Protein AF-A0A517P618-F1 (afdb_monomer)

Secondary structure (DSSP, 8-state):
-EE-TTT-PEEPTTPPPEEEEEEEEEEEEPPEEEEEE-TTS-EEEEEEE--EEEEEEEEEEEE-HHHHHHHTTS----PPP----------------------

Solvent-accessible surface area (backbone atoms only — not comparable to full-atom values): 6947 Å² total; per-residue (Å²): 92,52,62,18,67,80,83,63,50,76,41,62,67,95,61,71,78,44,78,46,80,78,39,70,41,82,42,77,44,70,64,40,69,42,83,41,82,38,102,78,80,48,80,38,80,43,77,76,41,78,47,47,82,48,74,45,80,76,38,71,39,52,27,43,61,77,60,42,70,64,55,76,72,56,82,75,85,78,76,80,74,78,78,78,78,81,84,80,80,80,78,80,72,83,78,80,77,81,84,76,87,79,134

Sequence (103 aa):
MFRCQNCGTVVPPRTKTRSATVQRRPVEYAERTAEVQGRRGRARTRTIDRGGFGHEIIRELKICPACADILEEAPIPEKPVREVFDDEDYDMGDDERDDDDKD

Foldseek 3Di:
DDQFPPPRDDDDPPFDKDKDQDDKDKDWFAWDWDWDQDPPRDIDIDTPGHTGIDIDRPDMTTHGPVVCVVRVPDDDDDDDDPPDDPPPPPPPPDPPDDPDDDD

Organism: NCBI:txid2527989

Radius of gyration: 28.04 Å; Cα contacts (8 Å, |Δi|>4): 129; chains: 1; bounding box: 58×49×80 Å

Nearest PDB structures (foldseek):
  3gw6-assembly1_B  TM=3.593E-01  e=4.361E-01  Escherichia phage K1F
  3gw6-assembly2_C  TM=2.620E-01  e=7.049E-01  Escherichia phage K1F
  3gw6-assembly1_A  TM=3.607E-01  e=1.842E+00  Escherichia phage K1F
  3gw6-assembly1_F  TM=3.469E-01  e=1.842E+00  Escherichia phage K1F
  3gw6-assembly2_D  TM=2.799E-01  e=1.210E+00  Escherichia phage K1F

pLDDT: mean 77.75, std 16.33, range [46.66, 95.5]

Mean predicted aligned error: 14.36 Å

Structure (mmCIF, N/CA/C/O backbone):
data_AF-A0A517P618-F1
#
_entry.id   AF-A0A517P618-F1
#
loop_
_atom_site.group_PDB
_atom_site.id
_atom_site.type_symbol
_atom_site.label_atom_id
_atom_site.label_alt_id
_atom_site.label_comp_id
_atom_site.label_asym_id
_atom_site.label_entity_id
_atom_site.label_seq_id
_atom_site.pdbx_PDB_ins_code
_atom_site.Cartn_x
_atom_site.Cartn_y
_atom_site.Cartn_z
_atom_site.occupancy
_atom_site.B_iso_or_equiv
_atom_site.auth_seq_id
_atom_site.auth_comp_id
_atom_site.auth_asym_id
_atom_site.auth_atom_id
_atom_site.pdbx_PDB_model_num
ATOM 1 N N . MET A 1 1 ? -10.669 12.170 14.523 1.00 89.12 1 MET A N 1
ATOM 2 C CA . MET A 1 1 ? -11.881 11.379 14.247 1.00 89.12 1 MET A CA 1
ATOM 3 C C . MET A 1 1 ? -11.883 11.088 12.760 1.00 89.12 1 MET A C 1
ATOM 5 O O . MET A 1 1 ? -11.576 11.997 11.998 1.00 89.12 1 MET A O 1
ATOM 9 N N . PHE A 1 2 ? -12.121 9.847 12.348 1.00 93.44 2 PHE A N 1
ATOM 10 C CA . PHE A 1 2 ? -12.153 9.454 10.932 1.00 93.44 2 PHE A CA 1
ATOM 11 C C . PHE A 1 2 ? -13.150 8.315 10.734 1.00 93.44 2 PHE A C 1
ATOM 13 O O . PHE A 1 2 ? -13.462 7.603 11.684 1.00 93.44 2 PHE A O 1
ATOM 20 N N . ARG A 1 3 ? -13.654 8.128 9.514 1.00 94.94 3 ARG A N 1
ATOM 21 C CA . ARG A 1 3 ? -14.516 6.988 9.187 1.00 94.94 3 ARG A CA 1
ATOM 22 C C . ARG A 1 3 ? -13.660 5.844 8.655 1.00 94.94 3 ARG A C 1
ATOM 24 O O . ARG A 1 3 ? -12.912 6.043 7.700 1.00 94.94 3 ARG A O 1
ATOM 31 N N . CYS A 1 4 ? -13.757 4.671 9.273 1.00 94.62 4 CYS A N 1
ATOM 32 C CA . CYS A 1 4 ? -13.108 3.465 8.772 1.00 94.62 4 CYS A CA 1
ATOM 33 C C . CYS A 1 4 ? -13.677 3.130 7.391 1.00 94.62 4 CYS A C 1
ATOM 35 O O . CYS A 1 4 ? -14.891 3.014 7.236 1.00 94.62 4 CYS A O 1
ATOM 37 N N . GLN A 1 5 ? -12.814 2.967 6.393 1.00 94.12 5 GLN A N 1
ATOM 38 C CA . GLN A 1 5 ? -13.235 2.661 5.025 1.00 94.12 5 GLN A CA 1
ATOM 39 C C . GLN A 1 5 ? -13.593 1.182 4.822 1.00 94.12 5 GLN A C 1
ATOM 41 O O . GLN A 1 5 ? -14.197 0.854 3.809 1.00 94.12 5 GLN A O 1
ATOM 46 N N . ASN A 1 6 ? -13.249 0.312 5.781 1.00 93.31 6 ASN A N 1
ATOM 47 C CA . ASN A 1 6 ? -13.612 -1.105 5.757 1.00 93.31 6 ASN A CA 1
ATOM 48 C C . ASN A 1 6 ? -14.984 -1.355 6.410 1.00 93.31 6 ASN A C 1
ATOM 50 O O . ASN A 1 6 ? -15.913 -1.797 5.750 1.00 93.31 6 ASN A O 1
ATOM 54 N N . CYS A 1 7 ? -15.146 -1.014 7.695 1.00 93.81 7 CYS A N 1
ATOM 55 C CA . CYS A 1 7 ? -16.393 -1.263 8.435 1.00 93.81 7 CYS A CA 1
ATOM 56 C C . CYS A 1 7 ? -17.364 -0.069 8.483 1.00 93.81 7 CYS A C 1
ATOM 58 O O . CYS A 1 7 ? -18.476 -0.197 8.984 1.00 93.81 7 CYS A O 1
ATOM 60 N N . GLY A 1 8 ? -16.962 1.117 8.014 1.00 94.00 8 GLY A N 1
ATOM 61 C CA . GLY A 1 8 ? -17.820 2.306 7.991 1.00 94.00 8 GLY A CA 1
ATOM 62 C C . GLY A 1 8 ? -18.001 3.018 9.337 1.00 94.00 8 GLY A C 1
ATOM 63 O O . GLY A 1 8 ? -18.606 4.093 9.359 1.00 94.00 8 GLY A O 1
ATOM 64 N N . THR A 1 9 ? -17.473 2.476 10.438 1.00 95.00 9 THR A N 1
ATOM 65 C CA . THR A 1 9 ? -17.578 3.063 11.783 1.00 95.00 9 THR A CA 1
ATOM 66 C C . THR A 1 9 ? -16.795 4.366 11.895 1.00 95.00 9 THR A C 1
ATOM 68 O O . THR A 1 9 ? -15.691 4.497 11.358 1.00 95.00 9 THR A O 1
ATOM 71 N N . VAL A 1 10 ? -17.344 5.334 12.631 1.00 95.50 10 VAL A N 1
ATOM 72 C CA . VAL A 1 10 ? -16.644 6.582 12.935 1.00 95.50 10 VAL A CA 1
ATOM 73 C C . VAL A 1 10 ? -15.793 6.408 14.189 1.00 95.50 10 VAL A C 1
ATOM 75 O O . VAL A 1 10 ? -16.296 6.150 15.277 1.00 95.50 10 VAL A O 1
ATOM 78 N N . VAL A 1 11 ? -14.483 6.535 14.018 1.00 95.06 11 VAL A N 1
ATOM 79 C CA . VAL A 1 11 ? -13.472 6.316 15.048 1.00 95.06 11 VAL A CA 1
ATOM 8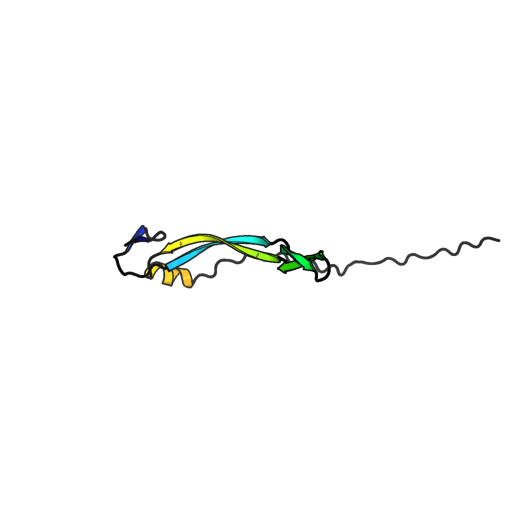0 C C . VAL A 1 11 ? -13.225 7.621 15.816 1.00 95.06 11 VAL A C 1
ATOM 82 O O . VAL A 1 11 ? -13.041 8.665 15.171 1.00 95.06 11 VAL A O 1
ATOM 85 N N . PRO A 1 12 ? -13.185 7.595 17.163 1.00 94.62 12 PRO A N 1
ATOM 86 C CA . PRO A 1 12 ? -13.023 8.792 17.983 1.00 94.62 12 PRO A CA 1
ATOM 87 C C . PRO A 1 12 ? -11.690 9.530 17.733 1.00 94.62 12 PRO A C 1
ATOM 89 O O . PRO A 1 12 ? -10.766 9.022 17.087 1.00 94.62 12 PRO A O 1
ATOM 92 N N . PRO A 1 13 ? -11.569 10.794 18.179 1.00 91.94 13 PRO A N 1
ATOM 93 C CA . PRO A 1 13 ? -10.291 11.501 18.162 1.00 91.94 13 PRO A CA 1
ATOM 94 C C . PRO A 1 13 ? -9.237 10.784 19.022 1.00 91.94 13 PRO A C 1
ATOM 96 O O . PRO A 1 13 ? -9.567 10.092 19.977 1.00 91.94 13 PRO A O 1
ATOM 99 N N . ARG A 1 14 ? -7.955 10.983 18.680 1.00 92.12 14 ARG A N 1
ATOM 100 C CA . ARG A 1 14 ? -6.776 10.356 19.318 1.00 92.12 14 ARG A CA 1
ATOM 101 C C . ARG A 1 14 ? -6.629 8.838 19.136 1.00 92.12 14 ARG A C 1
ATOM 103 O O . ARG A 1 14 ? -5.681 8.265 19.659 1.00 92.12 14 ARG A O 1
ATOM 110 N N . THR A 1 15 ? -7.476 8.184 18.345 1.00 91.38 15 THR A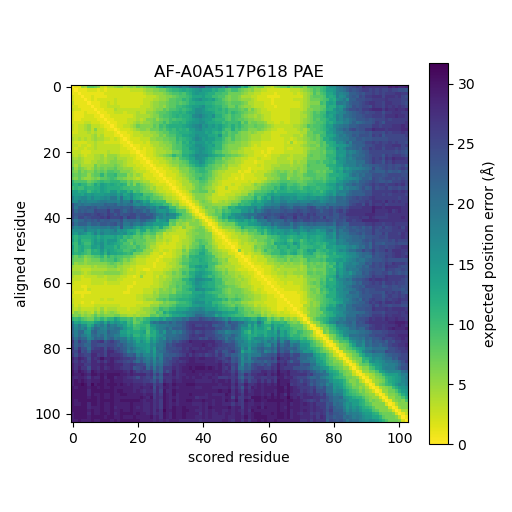 N 1
ATOM 111 C CA . THR A 1 15 ? -7.223 6.804 17.906 1.00 91.38 15 THR A CA 1
ATOM 112 C C . THR A 1 15 ? -6.279 6.782 16.705 1.00 91.38 15 THR A C 1
ATOM 114 O O . THR A 1 15 ? -6.449 7.559 15.761 1.00 91.38 15 THR A O 1
ATOM 117 N N . LYS A 1 16 ? -5.296 5.873 16.718 1.00 90.69 16 LYS A N 1
ATOM 118 C CA . LYS A 1 16 ? -4.369 5.681 15.594 1.00 90.69 16 LYS A CA 1
ATOM 119 C C . LYS A 1 16 ? -5.128 5.183 14.358 1.00 90.69 16 LYS A C 1
ATOM 121 O O . LYS A 1 16 ? -5.944 4.270 14.449 1.00 90.69 16 LYS A O 1
ATOM 126 N N . THR A 1 17 ? -4.854 5.796 13.211 1.00 91.31 17 THR A N 1
ATOM 127 C CA . THR A 1 17 ? -5.315 5.316 11.900 1.00 91.31 17 THR A CA 1
ATOM 128 C C . THR A 1 17 ? -4.270 4.357 11.342 1.00 91.31 17 THR A C 1
ATOM 130 O O . THR A 1 17 ? -3.081 4.660 11.436 1.00 91.31 17 THR A O 1
ATOM 133 N N . ARG A 1 18 ? -4.696 3.235 10.758 1.00 92.50 18 ARG A N 1
ATOM 134 C CA . ARG A 1 18 ? -3.819 2.342 9.985 1.00 92.50 18 ARG A CA 1
ATOM 135 C C . ARG A 1 18 ? -4.237 2.338 8.514 1.00 92.50 18 ARG A C 1
ATOM 137 O O . ARG A 1 18 ? -5.398 2.621 8.205 1.00 92.50 18 ARG A O 1
ATOM 144 N N . SER A 1 19 ? -3.290 2.057 7.626 1.00 90.62 19 SER A N 1
ATOM 145 C CA . SER A 1 19 ? -3.513 1.884 6.190 1.00 90.62 19 SER A CA 1
ATOM 146 C C . SER A 1 19 ? -3.333 0.418 5.818 1.00 90.62 19 SER A C 1
ATOM 148 O O . SER A 1 19 ? -2.313 -0.174 6.152 1.00 90.62 19 SER A O 1
ATOM 150 N N . ALA A 1 20 ? -4.317 -0.159 5.132 1.00 89.62 20 ALA A N 1
ATOM 151 C CA . ALA A 1 20 ? -4.210 -1.504 4.575 1.00 89.62 20 ALA A CA 1
ATOM 152 C C . ALA A 1 20 ? -4.243 -1.443 3.051 1.00 89.62 20 ALA A C 1
ATOM 154 O O . ALA A 1 20 ? -5.141 -0.831 2.462 1.00 89.62 20 ALA A O 1
ATOM 155 N N . THR A 1 21 ? -3.276 -2.096 2.413 1.00 89.38 21 THR A N 1
ATOM 156 C CA . THR A 1 21 ? -3.270 -2.293 0.966 1.00 89.38 21 THR A CA 1
ATOM 157 C C . THR A 1 21 ? -4.308 -3.342 0.587 1.00 89.38 21 THR A C 1
ATOM 159 O O . THR A 1 21 ? -4.227 -4.477 1.041 1.00 89.38 21 THR A O 1
ATOM 162 N N . VAL A 1 22 ? -5.251 -2.988 -0.284 1.00 87.12 22 VAL A N 1
ATOM 163 C CA . VAL A 1 22 ? -6.296 -3.920 -0.754 1.00 87.12 22 VAL A CA 1
ATOM 164 C C . VAL A 1 22 ? -6.111 -4.347 -2.202 1.00 87.12 22 VAL A C 1
ATOM 166 O O . VAL A 1 22 ? -6.689 -5.340 -2.631 1.00 87.12 22 VAL A O 1
ATOM 169 N N . GLN A 1 23 ? -5.322 -3.602 -2.976 1.00 84.19 23 GLN A N 1
ATOM 170 C CA . GLN A 1 23 ? -5.105 -3.909 -4.382 1.00 84.19 23 GLN A CA 1
ATOM 171 C C . GLN A 1 23 ? -3.689 -3.541 -4.808 1.00 84.19 23 GLN A C 1
ATOM 173 O O . GLN A 1 23 ? -3.230 -2.419 -4.575 1.00 84.19 23 GLN A O 1
ATOM 178 N N . ARG A 1 24 ? -3.029 -4.484 -5.480 1.00 88.81 24 ARG A N 1
ATOM 179 C CA . ARG A 1 24 ? -1.720 -4.314 -6.112 1.00 88.81 24 ARG A CA 1
ATOM 180 C C . ARG A 1 24 ? -1.808 -4.697 -7.588 1.00 88.81 24 ARG A C 1
ATOM 182 O O . ARG A 1 24 ? -2.645 -5.523 -7.954 1.00 88.81 24 ARG A O 1
ATOM 189 N N . ARG A 1 25 ? -0.961 -4.106 -8.430 1.00 87.94 25 ARG A N 1
ATOM 190 C CA . ARG A 1 25 ? -0.768 -4.534 -9.826 1.00 87.94 25 ARG A CA 1
ATOM 191 C C . ARG A 1 25 ? 0.704 -4.818 -10.101 1.00 87.94 25 ARG A C 1
ATOM 193 O O . ARG A 1 25 ? 1.541 -4.096 -9.566 1.00 87.94 25 ARG A O 1
ATOM 200 N N . PRO A 1 26 ? 1.026 -5.814 -10.941 1.00 87.44 26 PRO A N 1
ATOM 201 C CA . PRO A 1 26 ? 2.359 -5.924 -11.513 1.00 87.44 26 PRO A CA 1
ATOM 202 C C . PRO A 1 26 ? 2.645 -4.723 -12.417 1.00 87.44 26 PRO A C 1
ATOM 204 O O . PRO A 1 26 ? 1.759 -4.270 -13.148 1.00 87.44 26 PRO A O 1
ATOM 207 N N . VAL A 1 27 ? 3.867 -4.206 -12.335 1.00 89.81 27 VAL A N 1
ATOM 208 C CA . VAL A 1 27 ? 4.374 -3.108 -13.161 1.00 89.81 27 VAL A CA 1
ATOM 209 C C . VAL A 1 27 ? 5.810 -3.414 -13.549 1.00 89.81 27 VAL A C 1
ATOM 211 O O . VAL A 1 27 ? 6.594 -3.903 -12.737 1.00 89.81 27 VAL A O 1
ATOM 214 N N . GLU A 1 28 ? 6.134 -3.118 -14.799 1.00 92.06 28 GLU A N 1
ATOM 215 C CA . GLU A 1 28 ? 7.500 -3.101 -15.296 1.00 92.06 28 GLU A CA 1
ATOM 216 C C . GLU A 1 28 ? 8.017 -1.661 -15.252 1.00 92.06 28 GLU A C 1
ATOM 218 O O . GLU A 1 28 ? 7.425 -0.748 -15.835 1.00 92.06 28 GLU A O 1
ATOM 223 N N . TYR A 1 29 ? 9.096 -1.450 -14.509 1.00 90.75 29 TYR A N 1
ATOM 224 C CA . TYR A 1 29 ? 9.773 -0.168 -14.405 1.00 90.75 29 TYR A CA 1
ATOM 225 C C . TYR A 1 29 ? 10.858 -0.081 -15.471 1.00 90.75 29 TYR A C 1
ATOM 227 O O . TYR A 1 29 ? 11.713 -0.959 -15.558 1.00 90.75 29 TYR A O 1
ATOM 235 N N . ALA A 1 30 ? 10.846 0.996 -16.253 1.00 89.25 30 ALA A N 1
ATOM 236 C CA . ALA A 1 30 ? 11.887 1.263 -17.236 1.00 89.25 30 ALA A CA 1
ATOM 237 C C . ALA A 1 30 ? 13.207 1.685 -16.569 1.00 89.25 30 ALA A C 1
ATOM 239 O O . ALA A 1 30 ? 13.207 2.279 -15.485 1.00 89.25 30 ALA A O 1
ATOM 240 N N . GLU A 1 31 ? 14.327 1.445 -17.258 1.00 92.94 31 GLU A N 1
ATOM 241 C CA . GLU A 1 31 ? 15.632 1.966 -16.850 1.00 92.94 31 GLU A CA 1
ATOM 242 C C . GLU A 1 31 ? 15.591 3.501 -16.753 1.00 92.94 31 GLU A C 1
ATOM 244 O O . GLU A 1 31 ? 15.140 4.201 -17.665 1.00 92.94 31 GLU A O 1
ATOM 249 N N . ARG A 1 32 ? 16.084 4.037 -15.632 1.00 90.31 32 ARG A N 1
ATOM 250 C CA . ARG A 1 32 ? 16.191 5.478 -15.391 1.00 90.31 32 ARG A CA 1
ATOM 251 C C . ARG A 1 32 ? 17.642 5.912 -15.450 1.00 90.31 32 ARG A C 1
ATOM 253 O O . ARG A 1 32 ? 18.483 5.443 -14.682 1.00 90.31 32 ARG A O 1
ATOM 260 N N . THR A 1 33 ? 17.918 6.901 -16.290 1.00 91.81 33 THR A N 1
ATOM 261 C CA . THR A 1 33 ? 19.249 7.486 -16.454 1.00 91.81 33 THR A CA 1
ATOM 262 C C . THR A 1 33 ? 19.245 8.990 -16.201 1.00 91.81 33 THR A C 1
ATOM 264 O O . THR A 1 33 ? 18.290 9.672 -16.560 1.00 91.81 33 THR A O 1
ATOM 267 N N . ALA A 1 34 ? 20.328 9.520 -15.631 1.00 87.00 34 ALA A N 1
ATOM 268 C CA . ALA A 1 34 ? 20.575 10.956 -15.511 1.00 87.00 34 ALA A CA 1
ATOM 269 C C . ALA A 1 34 ? 21.750 11.378 -16.391 1.00 87.00 34 ALA A C 1
ATOM 271 O O . ALA A 1 34 ? 22.775 10.692 -16.459 1.00 87.00 34 ALA A O 1
ATOM 272 N N . GLU A 1 35 ? 21.633 12.553 -17.000 1.00 85.12 35 GLU A N 1
ATOM 273 C CA . GLU A 1 35 ? 22.772 13.232 -17.602 1.00 85.12 35 GLU A CA 1
ATOM 274 C C . GLU A 1 35 ? 23.670 13.812 -16.508 1.00 85.12 35 GLU A C 1
ATOM 276 O O . GLU A 1 35 ? 23.221 14.466 -15.566 1.00 85.12 35 GLU A O 1
ATOM 281 N N . VAL A 1 36 ? 24.968 13.572 -16.630 1.00 82.12 36 VAL A N 1
ATOM 282 C CA . VAL A 1 36 ? 25.996 14.105 -15.742 1.00 82.12 36 VAL A CA 1
ATOM 283 C C . VAL A 1 36 ? 27.072 14.784 -16.573 1.00 82.12 36 VAL A C 1
ATOM 285 O O . VAL A 1 36 ? 27.544 14.253 -17.584 1.00 82.12 36 VAL A O 1
ATOM 288 N N . GLN A 1 37 ? 27.505 15.962 -16.124 1.00 75.44 37 GLN A N 1
ATOM 289 C CA . GLN A 1 37 ? 28.638 16.653 -16.730 1.00 75.44 37 GLN A CA 1
ATOM 290 C C . GLN A 1 37 ? 29.929 15.883 -16.436 1.00 75.44 37 GLN A C 1
ATOM 292 O O . GLN A 1 37 ? 30.358 15.741 -15.290 1.00 75.44 37 GLN A O 1
ATOM 297 N N . GLY A 1 38 ? 30.568 15.367 -17.487 1.00 69.44 38 GLY A N 1
ATOM 298 C CA . GLY A 1 38 ? 31.896 14.778 -17.379 1.00 69.44 38 GLY A CA 1
ATOM 299 C C . GLY A 1 38 ? 32.968 15.844 -17.130 1.00 69.44 38 GLY A C 1
ATOM 300 O O . GLY A 1 38 ? 32.826 16.994 -17.538 1.00 69.44 38 GLY A O 1
ATOM 301 N N . ARG A 1 39 ? 34.108 15.437 -16.551 1.00 68.12 39 ARG A N 1
ATOM 302 C CA . ARG A 1 39 ? 35.273 16.294 -16.216 1.00 68.12 39 ARG A CA 1
ATOM 303 C C . ARG A 1 39 ? 35.881 17.115 -17.378 1.00 68.12 39 ARG A C 1
ATOM 305 O O . ARG A 1 39 ? 36.837 17.844 -17.153 1.00 68.12 39 ARG A O 1
ATOM 312 N N . ARG A 1 40 ? 35.387 16.982 -18.614 1.00 72.69 40 ARG A N 1
ATOM 313 C CA . ARG A 1 40 ? 35.883 17.681 -19.819 1.00 72.69 40 ARG A CA 1
ATOM 314 C C . ARG A 1 40 ? 34.755 18.246 -20.698 1.00 72.69 40 ARG A C 1
ATOM 316 O O . ARG A 1 40 ? 34.888 18.266 -21.914 1.00 72.69 40 ARG A O 1
ATOM 323 N N . GLY A 1 41 ? 33.608 18.603 -20.116 1.00 64.94 41 GLY A N 1
ATOM 324 C CA . GLY A 1 41 ? 32.479 19.191 -20.859 1.00 64.94 41 GLY A CA 1
ATOM 325 C C . GLY A 1 41 ? 31.682 18.212 -21.736 1.00 64.94 41 GLY A C 1
ATOM 326 O O . GLY A 1 41 ? 30.681 18.599 -22.326 1.00 64.94 41 GLY A O 1
ATOM 327 N N . ARG A 1 42 ? 32.074 16.932 -21.798 1.00 65.31 42 ARG A N 1
ATOM 328 C CA . ARG A 1 42 ? 31.303 15.882 -22.478 1.00 65.31 42 ARG A CA 1
ATOM 329 C C . ARG A 1 42 ? 30.185 15.388 -21.561 1.00 65.31 42 ARG A C 1
ATOM 331 O O . ARG A 1 42 ? 30.474 14.910 -20.459 1.00 65.31 42 ARG A O 1
ATOM 338 N N . ALA A 1 43 ? 28.940 15.481 -22.024 1.00 69.00 43 ALA A N 1
ATOM 339 C CA . ALA A 1 43 ? 27.799 14.866 -21.356 1.00 69.00 43 ALA A CA 1
ATOM 340 C C . ALA A 1 43 ? 28.012 13.347 -21.273 1.00 69.00 43 ALA A C 1
ATOM 342 O O . ALA A 1 43 ? 28.436 12.710 -22.243 1.00 69.00 43 ALA A O 1
ATOM 343 N N . ARG A 1 44 ? 27.791 12.775 -20.089 1.00 77.50 44 ARG A N 1
ATOM 344 C CA . ARG A 1 44 ? 27.762 11.329 -19.867 1.00 77.50 44 ARG A CA 1
ATOM 345 C C . ARG A 1 44 ? 26.414 10.964 -19.282 1.00 77.50 44 ARG A C 1
ATOM 347 O O . ARG A 1 44 ? 25.888 11.697 -18.456 1.00 77.50 44 ARG A O 1
ATOM 354 N N . THR A 1 45 ? 25.911 9.804 -19.656 1.00 82.75 45 THR A N 1
ATOM 355 C CA . THR A 1 45 ? 24.698 9.250 -19.069 1.00 82.75 45 THR A CA 1
ATOM 356 C C . THR A 1 45 ? 25.101 8.306 -17.945 1.00 82.75 45 THR A C 1
ATOM 358 O O . THR A 1 45 ? 25.961 7.443 -18.131 1.00 82.75 45 THR A O 1
ATOM 361 N N . ARG A 1 46 ? 24.533 8.496 -16.755 1.00 86.38 46 ARG A N 1
ATOM 362 C CA . ARG A 1 46 ? 24.688 7.586 -15.619 1.00 86.38 46 ARG A CA 1
ATOM 363 C C . ARG A 1 46 ? 23.347 6.925 -15.354 1.00 86.38 46 ARG A C 1
ATOM 365 O O . ARG A 1 46 ? 22.373 7.615 -15.059 1.00 86.38 46 ARG A O 1
ATOM 372 N N . THR A 1 47 ? 23.314 5.601 -15.406 1.00 87.56 47 THR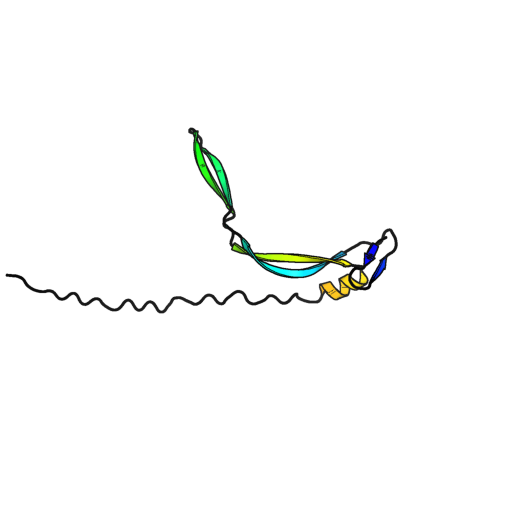 A N 1
ATOM 373 C CA . THR A 1 47 ? 22.155 4.830 -14.954 1.00 87.56 47 THR A CA 1
ATOM 374 C C . THR A 1 47 ? 21.961 5.050 -13.455 1.00 87.56 47 THR A C 1
ATOM 376 O O . THR A 1 47 ? 22.888 4.866 -12.662 1.00 87.56 47 THR A O 1
ATOM 379 N N . ILE A 1 48 ? 20.774 5.529 -13.089 1.00 89.31 48 ILE A N 1
ATOM 380 C CA . ILE A 1 48 ? 20.334 5.740 -11.706 1.00 89.31 48 ILE A CA 1
ATOM 381 C C . ILE A 1 48 ? 19.800 4.417 -11.162 1.00 89.31 48 ILE A C 1
ATOM 383 O O . ILE A 1 48 ? 20.150 4.021 -10.056 1.00 89.31 48 ILE A O 1
ATOM 387 N N . ASP A 1 49 ? 18.966 3.754 -11.961 1.00 88.69 49 ASP A N 1
ATOM 388 C CA . ASP A 1 49 ? 18.302 2.499 -11.640 1.00 88.69 49 ASP A CA 1
ATOM 389 C C . ASP A 1 49 ? 18.003 1.742 -12.942 1.00 88.69 49 ASP A C 1
ATOM 391 O O . ASP A 1 49 ? 17.611 2.374 -13.922 1.00 88.69 49 ASP A O 1
ATOM 395 N N . ARG A 1 50 ? 18.207 0.419 -12.963 1.00 87.38 50 ARG A N 1
ATOM 396 C CA . ARG A 1 50 ? 18.042 -0.417 -14.171 1.00 87.38 50 ARG A CA 1
ATOM 397 C C . ARG A 1 50 ? 16.582 -0.754 -14.486 1.00 87.38 50 ARG A C 1
ATOM 399 O O . ARG A 1 50 ? 16.319 -1.354 -15.521 1.00 87.38 50 ARG A O 1
ATOM 406 N N . GLY A 1 51 ? 15.644 -0.363 -13.626 1.00 89.88 51 GLY A N 1
ATOM 407 C CA . GLY A 1 51 ? 14.267 -0.817 -13.726 1.00 89.88 51 GLY A CA 1
ATOM 408 C C . GLY A 1 51 ? 14.115 -2.292 -13.344 1.00 89.88 51 GLY A C 1
ATOM 409 O O . GLY A 1 51 ? 14.983 -2.877 -12.692 1.00 89.88 51 GLY A O 1
ATOM 410 N N . GLY A 1 52 ? 12.987 -2.885 -13.733 1.00 89.88 52 GLY A N 1
ATOM 411 C CA . GLY A 1 52 ? 12.655 -4.285 -13.458 1.00 89.88 52 GLY A CA 1
ATOM 412 C C . GLY A 1 52 ? 11.172 -4.518 -13.175 1.00 89.88 52 GLY A C 1
ATOM 413 O O . GLY A 1 52 ? 10.357 -3.597 -13.216 1.00 89.88 52 GLY A O 1
ATOM 414 N N . PHE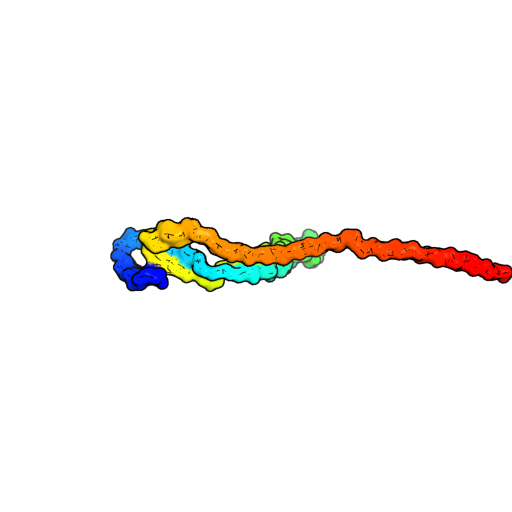 A 1 53 ? 10.814 -5.763 -12.866 1.00 89.31 53 PHE A N 1
ATOM 415 C CA . PHE A 1 53 ? 9.444 -6.139 -12.521 1.00 89.31 53 PHE A CA 1
ATOM 416 C C . PHE A 1 53 ? 9.180 -5.951 -11.029 1.00 89.31 53 PHE A C 1
ATOM 418 O O . PHE A 1 53 ? 9.965 -6.376 -10.182 1.00 89.31 53 PHE A O 1
ATOM 425 N N . GLY A 1 54 ? 8.047 -5.340 -10.700 1.00 87.62 54 GLY A N 1
ATOM 426 C CA . GLY A 1 54 ? 7.609 -5.171 -9.322 1.00 87.62 54 GLY A CA 1
ATOM 427 C C . GLY A 1 54 ? 6.098 -5.038 -9.202 1.00 87.62 54 GLY A C 1
ATOM 428 O O . GLY A 1 54 ? 5.342 -5.307 -10.139 1.00 87.62 54 GLY A O 1
ATOM 429 N N . HIS A 1 55 ? 5.647 -4.613 -8.025 1.00 85.44 55 HIS A N 1
ATOM 430 C CA . HIS A 1 55 ? 4.236 -4.394 -7.741 1.00 85.44 55 HIS A CA 1
ATOM 431 C C . HIS A 1 55 ? 3.983 -2.974 -7.252 1.00 85.44 55 HIS A C 1
ATOM 433 O O . HIS A 1 55 ? 4.620 -2.504 -6.313 1.00 85.44 55 HIS A O 1
ATOM 439 N N . GLU A 1 56 ? 2.981 -2.327 -7.838 1.00 87.12 56 GLU A N 1
ATOM 440 C CA . GLU A 1 56 ? 2.471 -1.050 -7.355 1.00 87.12 56 GLU A CA 1
ATOM 441 C C . GLU A 1 56 ? 1.210 -1.247 -6.532 1.00 87.12 56 GLU A C 1
ATOM 443 O O . GLU A 1 56 ? 0.311 -2.010 -6.898 1.00 87.12 56 GLU A O 1
ATOM 448 N N . ILE A 1 57 ? 1.118 -0.500 -5.437 1.00 88.94 57 ILE A N 1
ATOM 449 C CA . ILE A 1 57 ? -0.085 -0.410 -4.622 1.00 88.94 57 ILE A CA 1
ATOM 450 C C . ILE A 1 57 ? -1.069 0.526 -5.328 1.00 88.94 57 ILE A C 1
ATOM 452 O O . ILE A 1 57 ? -0.829 1.724 -5.437 1.00 88.94 57 ILE A O 1
ATOM 456 N N . ILE A 1 58 ? -2.186 -0.020 -5.810 1.00 90.06 58 ILE A N 1
ATOM 457 C CA . ILE A 1 58 ? -3.217 0.758 -6.517 1.00 90.06 58 ILE A CA 1
ATOM 458 C C . ILE A 1 58 ? -4.162 1.416 -5.520 1.00 90.06 58 ILE A C 1
ATOM 460 O O . ILE A 1 58 ? -4.634 2.533 -5.730 1.00 90.06 58 ILE A O 1
ATOM 464 N N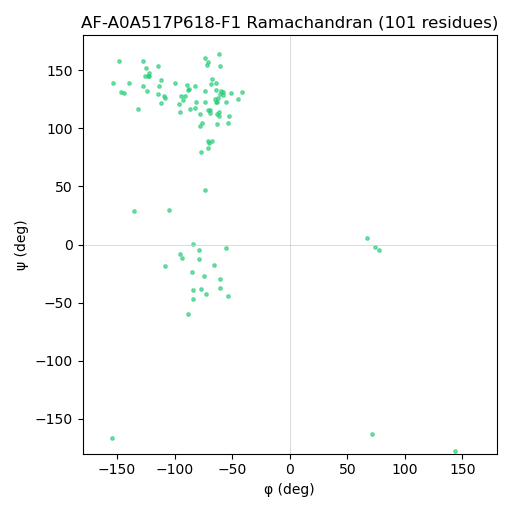 . ARG A 1 59 ? -4.496 0.688 -4.451 1.00 87.62 59 ARG A N 1
ATOM 465 C CA . ARG A 1 59 ? -5.524 1.113 -3.511 1.00 87.62 59 ARG A CA 1
ATOM 466 C C . ARG A 1 59 ? -5.173 0.728 -2.089 1.00 87.62 59 ARG A C 1
ATOM 468 O O . ARG A 1 59 ? -4.914 -0.438 -1.782 1.00 87.62 59 ARG A O 1
ATOM 475 N N . GLU A 1 60 ? -5.287 1.723 -1.224 1.00 91.62 60 GLU A N 1
ATOM 476 C CA . GLU A 1 60 ? -5.170 1.590 0.220 1.00 91.62 60 GLU A CA 1
ATOM 477 C C . GLU A 1 60 ? -6.434 2.094 0.905 1.00 91.62 60 GLU A C 1
ATOM 479 O O . GLU A 1 60 ? -7.088 3.029 0.431 1.00 91.62 60 GLU A O 1
ATOM 484 N N . LEU A 1 61 ? -6.769 1.471 2.031 1.00 91.56 61 LEU A N 1
ATOM 485 C CA . LEU A 1 61 ? -7.881 1.868 2.879 1.00 91.56 61 LEU A CA 1
ATOM 486 C C . LEU A 1 61 ? -7.378 2.387 4.223 1.00 91.56 61 LEU A C 1
ATOM 488 O O . LEU A 1 61 ? -6.533 1.763 4.860 1.00 91.56 61 LEU A O 1
ATOM 492 N N . LYS A 1 62 ? -7.959 3.492 4.695 1.00 93.31 62 LYS A N 1
ATOM 493 C CA . LYS A 1 62 ? -7.805 3.973 6.074 1.00 93.31 62 LYS A CA 1
ATOM 494 C C . LYS A 1 62 ? -8.777 3.234 6.977 1.00 93.31 62 LYS A C 1
ATOM 496 O O . LYS A 1 62 ? -9.996 3.365 6.831 1.00 93.31 62 LYS A O 1
ATOM 501 N N . ILE A 1 63 ? -8.246 2.485 7.929 1.00 95.31 63 ILE A N 1
ATOM 502 C CA . ILE A 1 63 ? -9.024 1.560 8.747 1.00 95.31 63 ILE A CA 1
ATOM 503 C C . ILE A 1 63 ? -8.798 1.781 10.243 1.00 95.31 63 ILE A C 1
ATOM 505 O O . ILE A 1 63 ? -7.818 2.397 10.673 1.00 95.31 63 ILE A O 1
ATOM 509 N N .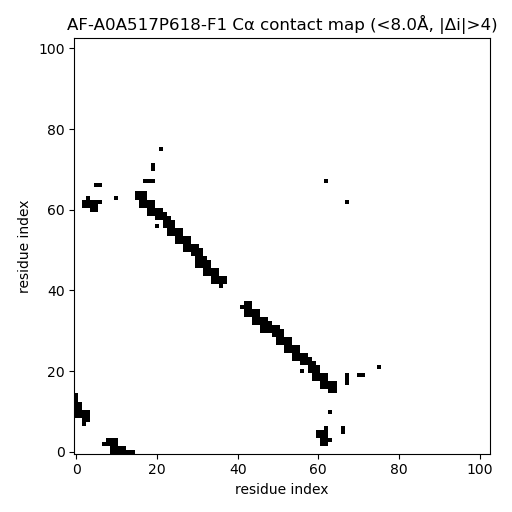 CYS A 1 64 ? -9.764 1.325 11.040 1.00 94.38 64 CYS A N 1
ATOM 510 C CA . CYS A 1 64 ? -9.641 1.297 12.492 1.00 94.38 64 CYS A CA 1
ATOM 511 C C . CYS A 1 64 ? -8.683 0.173 12.935 1.00 94.38 64 CYS A C 1
ATOM 513 O O . CYS A 1 64 ? -8.485 -0.774 12.172 1.00 94.38 64 CYS A O 1
ATOM 515 N N . PRO A 1 65 ? -8.131 0.238 14.162 1.00 91.56 65 PRO A N 1
ATOM 516 C CA . PRO A 1 65 ? -7.222 -0.791 14.674 1.00 91.56 65 PRO A CA 1
ATOM 517 C C . PRO A 1 65 ? -7.806 -2.207 14.596 1.00 91.56 65 PRO A C 1
ATOM 519 O O . PRO A 1 65 ? -7.163 -3.091 14.057 1.00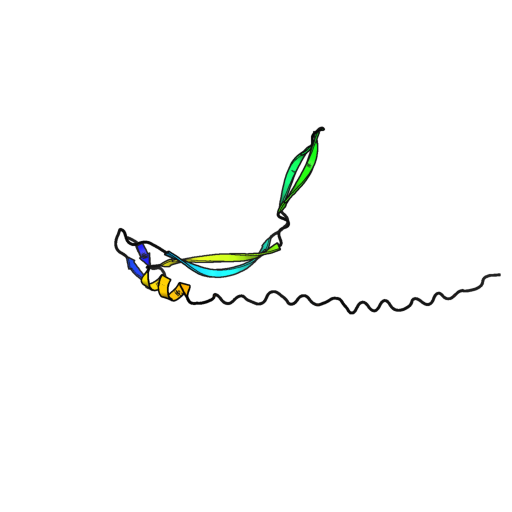 91.56 65 PRO A O 1
ATOM 522 N N . ALA A 1 66 ? -9.075 -2.383 14.981 1.00 90.75 66 ALA A N 1
ATOM 523 C CA . ALA A 1 66 ? -9.739 -3.687 14.937 1.00 90.75 66 ALA A CA 1
ATOM 524 C C . ALA A 1 66 ? -9.819 -4.290 13.523 1.00 90.75 66 ALA A C 1
ATOM 526 O O . ALA A 1 66 ? -9.675 -5.492 13.352 1.00 90.75 66 ALA A O 1
ATOM 527 N N . CYS A 1 67 ? -10.044 -3.468 12.490 1.00 91.00 67 CYS A N 1
ATOM 528 C CA . CYS A 1 67 ? -10.022 -3.958 11.110 1.00 91.00 67 CYS A CA 1
ATOM 529 C C . CYS A 1 67 ? -8.602 -4.222 10.607 1.00 91.00 67 CYS A C 1
ATOM 531 O O . CYS A 1 67 ? -8.439 -5.016 9.689 1.00 91.00 67 CYS A O 1
ATOM 533 N N . ALA A 1 68 ? -7.602 -3.529 11.149 1.00 89.75 68 ALA A N 1
ATOM 534 C CA . ALA A 1 68 ? -6.220 -3.728 10.745 1.00 89.75 68 ALA A CA 1
ATOM 535 C C . ALA A 1 68 ? -5.678 -5.051 11.263 1.00 89.75 68 ALA A C 1
ATOM 537 O O . ALA A 1 68 ? -5.084 -5.783 10.487 1.00 89.75 68 ALA A O 1
ATOM 538 N N . ASP A 1 69 ? -5.977 -5.391 12.515 1.00 88.25 69 ASP A N 1
ATOM 539 C CA . ASP A 1 69 ? -5.531 -6.650 13.110 1.00 88.25 69 ASP A CA 1
ATOM 540 C C . ASP A 1 69 ? -6.079 -7.871 12.334 1.00 88.25 69 ASP A C 1
ATOM 542 O O . ASP A 1 69 ? -5.400 -8.879 12.223 1.00 88.25 69 ASP A O 1
ATOM 546 N N . ILE A 1 70 ? -7.260 -7.757 11.706 1.00 86.19 70 ILE A N 1
ATOM 547 C CA . ILE A 1 70 ? -7.836 -8.808 10.841 1.00 86.19 70 ILE A CA 1
ATOM 548 C C . ILE A 1 70 ? -7.172 -8.848 9.452 1.00 86.19 70 ILE A C 1
ATOM 550 O O . ILE A 1 70 ? -7.006 -9.915 8.867 1.00 86.19 70 ILE A O 1
ATOM 554 N N . LEU A 1 71 ? -6.848 -7.686 8.877 1.00 79.06 71 LEU A N 1
ATOM 555 C CA . LEU A 1 71 ? -6.332 -7.582 7.505 1.00 79.06 71 LEU A CA 1
ATOM 556 C C . LEU A 1 71 ? -4.818 -7.796 7.404 1.00 79.06 71 LEU A C 1
ATOM 558 O O . LEU A 1 71 ? -4.345 -8.170 6.335 1.00 79.06 71 LEU A O 1
ATOM 562 N N . GLU A 1 72 ? -4.063 -7.572 8.481 1.00 67.62 72 GLU A N 1
ATOM 563 C CA . GLU A 1 72 ? -2.616 -7.827 8.530 1.00 67.62 72 GLU A CA 1
ATOM 564 C C . GLU A 1 72 ? -2.276 -9.326 8.408 1.00 67.62 72 GLU A C 1
ATOM 566 O O . GLU A 1 72 ? -1.154 -9.670 8.047 1.00 67.62 72 GLU A O 1
ATOM 571 N N . GLU A 1 73 ? -3.246 -10.215 8.637 1.00 58.38 73 GLU A N 1
ATOM 572 C CA . GLU A 1 73 ? -3.043 -11.667 8.676 1.00 58.38 73 GLU A CA 1
ATOM 573 C C . GLU A 1 73 ? -3.302 -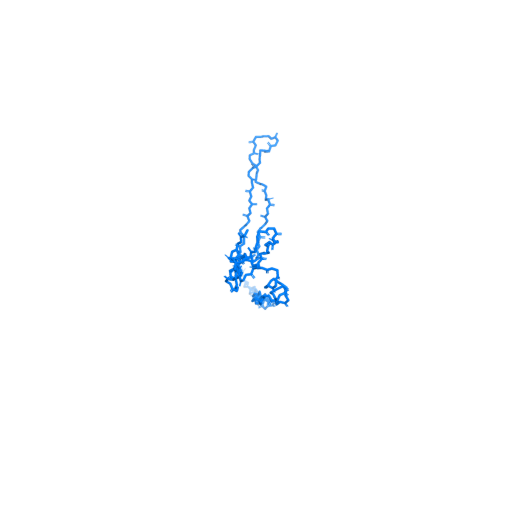12.373 7.329 1.00 58.38 73 GLU A C 1
ATOM 575 O O . GLU A 1 73 ? -2.932 -13.532 7.148 1.00 58.38 73 GLU A O 1
ATOM 580 N N . ALA A 1 74 ? -3.894 -11.683 6.346 1.00 56.78 74 ALA A N 1
ATOM 581 C CA . ALA A 1 74 ? -4.190 -12.264 5.038 1.00 56.78 74 ALA A CA 1
ATOM 582 C C . ALA A 1 74 ? -3.072 -11.954 4.019 1.00 56.78 74 ALA A C 1
ATOM 584 O O . ALA A 1 74 ? -2.920 -10.792 3.622 1.00 56.78 74 ALA A O 1
ATOM 585 N N . PRO A 1 75 ? -2.313 -12.955 3.527 1.00 56.22 75 PRO A N 1
ATOM 586 C CA . PRO A 1 75 ? -1.382 -12.732 2.429 1.00 56.22 75 PRO A CA 1
ATOM 587 C C . PRO A 1 75 ? -2.169 -12.323 1.179 1.00 56.22 75 PRO A C 1
ATOM 589 O O . PRO A 1 75 ? -3.076 -13.023 0.726 1.00 56.22 75 PRO A O 1
ATOM 592 N N . ILE A 1 76 ? -1.835 -11.157 0.625 1.00 60.19 76 ILE A N 1
ATOM 593 C CA . ILE A 1 76 ? -2.390 -10.700 -0.652 1.00 60.19 76 ILE A CA 1
ATOM 594 C C . ILE A 1 76 ? -1.895 -11.689 -1.717 1.00 60.19 76 ILE A C 1
ATOM 596 O O . ILE A 1 76 ? -0.683 -11.874 -1.810 1.00 60.19 76 ILE A O 1
ATOM 600 N N . PRO A 1 77 ? -2.776 -12.324 -2.511 1.00 56.06 77 PRO A N 1
ATOM 601 C CA . PRO A 1 77 ? -2.355 -13.341 -3.465 1.00 56.06 77 PRO A CA 1
ATOM 602 C C . PRO A 1 77 ? -1.423 -12.726 -4.514 1.00 56.06 77 PRO A C 1
ATOM 604 O O . PRO A 1 77 ? -1.841 -11.898 -5.331 1.00 56.06 77 PRO A O 1
ATOM 607 N N . GLU A 1 78 ? -0.156 -13.129 -4.479 1.00 56.88 78 GLU A N 1
ATOM 608 C CA . GLU A 1 78 ? 0.825 -12.824 -5.513 1.00 56.88 78 GLU A CA 1
ATOM 609 C C . GLU A 1 78 ? 0.447 -13.642 -6.751 1.00 56.88 78 GLU A C 1
ATOM 611 O O . GLU A 1 78 ? 0.404 -14.871 -6.716 1.00 56.88 78 GLU A O 1
ATOM 616 N N . LYS A 1 79 ? 0.079 -12.972 -7.848 1.00 55.62 79 LYS A N 1
ATOM 617 C CA . LYS A 1 79 ? -0.088 -13.682 -9.121 1.00 55.62 79 LYS A CA 1
ATOM 618 C C . LYS A 1 79 ? 1.294 -14.142 -9.588 1.00 55.62 79 LYS A C 1
ATOM 620 O O . LYS A 1 79 ? 2.227 -13.345 -9.485 1.00 55.62 79 LYS A O 1
ATOM 625 N N . PRO A 1 80 ? 1.421 -15.371 -10.116 1.00 46.66 80 PRO A N 1
ATOM 626 C CA . PRO A 1 80 ? 2.717 -15.929 -10.455 1.00 46.66 80 PRO A CA 1
ATOM 627 C C . PRO A 1 80 ? 3.414 -15.057 -11.497 1.00 46.66 80 PRO A C 1
ATOM 629 O O . PRO A 1 80 ? 2.836 -14.685 -12.524 1.00 46.66 80 PRO A O 1
ATOM 632 N N . VAL A 1 81 ? 4.663 -14.718 -11.182 1.00 56.59 81 VAL A N 1
ATOM 633 C CA . VAL A 1 81 ? 5.631 -14.176 -12.128 1.00 56.59 81 VAL A CA 1
ATOM 634 C C . VAL A 1 81 ? 5.760 -15.217 -13.237 1.00 56.59 81 VAL A C 1
ATOM 636 O O . VAL A 1 81 ? 5.890 -16.403 -12.951 1.00 56.59 81 VAL A O 1
ATOM 639 N N . ARG A 1 82 ? 5.613 -14.778 -14.488 1.00 53.81 82 ARG A N 1
ATOM 640 C CA . ARG A 1 82 ? 5.691 -15.618 -15.689 1.00 53.81 82 ARG A CA 1
ATOM 641 C C . ARG A 1 82 ? 6.895 -16.561 -15.570 1.00 53.81 82 ARG A C 1
ATOM 643 O O . ARG A 1 82 ? 7.997 -16.074 -15.332 1.00 53.81 82 ARG A O 1
ATOM 650 N N . GLU A 1 83 ? 6.668 -17.867 -15.701 1.00 52.94 83 GLU A N 1
ATOM 651 C CA . GLU A 1 83 ? 7.747 -18.856 -15.739 1.00 52.94 83 GLU A CA 1
ATOM 652 C C . GLU A 1 83 ? 8.710 -18.457 -16.860 1.00 52.94 83 GLU A C 1
ATOM 654 O O . GLU A 1 83 ? 8.294 -18.216 -17.998 1.00 52.94 83 GLU A O 1
ATOM 659 N N . VAL A 1 84 ? 9.978 -18.270 -16.495 1.00 54.78 84 VAL A N 1
ATOM 660 C CA . VAL A 1 84 ? 11.068 -18.094 -17.451 1.00 54.78 84 VAL A CA 1
ATOM 661 C C . VAL A 1 84 ? 11.097 -19.394 -18.247 1.00 54.78 84 VAL A C 1
ATOM 663 O O . VAL A 1 84 ? 11.303 -20.453 -17.669 1.00 54.78 84 VAL A O 1
ATOM 666 N N . PHE A 1 85 ? 10.777 -19.328 -19.537 1.00 47.97 85 PHE A N 1
ATOM 667 C CA . PHE A 1 85 ? 10.989 -20.459 -20.428 1.00 47.97 85 PHE A CA 1
ATOM 668 C C . PHE A 1 85 ? 12.505 -20.594 -20.589 1.00 47.97 85 PHE A C 1
ATOM 670 O O . PHE A 1 85 ? 13.139 -19.669 -21.091 1.00 47.97 85 PHE A O 1
ATOM 677 N N . ASP A 1 86 ? 13.083 -21.684 -20.087 1.00 50.28 86 ASP A N 1
ATOM 678 C CA . ASP A 1 86 ? 14.479 -22.042 -20.330 1.00 50.28 86 ASP A CA 1
ATOM 679 C C . ASP A 1 86 ? 14.677 -22.258 -21.843 1.00 50.28 86 ASP A C 1
ATOM 681 O O . ASP A 1 86 ? 14.149 -23.204 -22.424 1.00 50.28 86 ASP A O 1
ATOM 685 N N . ASP A 1 87 ? 15.408 -21.348 -22.491 1.00 53.94 87 ASP A N 1
ATOM 686 C CA . ASP A 1 87 ? 15.793 -21.393 -23.910 1.00 53.94 87 ASP A CA 1
ATOM 687 C C . ASP A 1 87 ? 16.902 -22.450 -24.176 1.00 53.94 87 ASP A C 1
ATOM 689 O O . ASP A 1 87 ? 17.901 -22.158 -24.836 1.00 53.94 87 ASP A O 1
ATOM 693 N N . GLU A 1 88 ? 16.779 -23.677 -23.650 1.00 55.59 88 GLU A N 1
ATOM 694 C CA . GLU A 1 88 ? 17.801 -24.736 -23.818 1.00 55.59 88 GLU A CA 1
ATOM 695 C C . GLU A 1 88 ? 17.682 -25.549 -25.130 1.00 55.59 88 GLU A C 1
ATOM 697 O O . GLU A 1 88 ? 18.535 -26.389 -25.397 1.00 55.59 88 GLU A O 1
ATOM 702 N N . ASP A 1 89 ? 16.716 -25.253 -26.009 1.00 51.75 89 ASP A N 1
ATOM 703 C CA . ASP A 1 89 ? 16.472 -26.016 -27.251 1.00 51.75 89 ASP A CA 1
ATOM 704 C C . ASP A 1 89 ? 16.960 -25.317 -28.547 1.00 51.75 89 ASP A C 1
ATOM 706 O O . ASP A 1 89 ? 16.394 -25.516 -29.626 1.00 51.75 89 ASP A O 1
ATOM 710 N N . TYR A 1 90 ? 18.017 -24.494 -28.495 1.00 55.38 90 TYR A N 1
ATOM 711 C CA . TYR A 1 90 ? 18.712 -24.051 -29.720 1.00 55.38 90 TYR A CA 1
ATOM 712 C C . TYR A 1 90 ? 19.621 -25.174 -30.254 1.00 55.38 90 TYR A C 1
ATOM 714 O O . TYR A 1 90 ? 20.838 -25.168 -30.066 1.00 55.38 90 TYR A O 1
ATOM 722 N N . ASP A 1 91 ? 19.005 -26.138 -30.939 1.00 55.75 91 ASP A N 1
ATOM 723 C CA . ASP A 1 91 ? 19.671 -27.124 -31.795 1.00 55.75 91 ASP A CA 1
ATOM 724 C C . ASP A 1 91 ? 20.260 -26.408 -33.027 1.00 55.75 91 ASP A C 1
ATOM 726 O O . ASP A 1 91 ? 19.595 -26.186 -34.042 1.00 55.75 91 ASP A O 1
ATOM 730 N N . MET A 1 92 ? 21.506 -25.941 -32.897 1.00 51.06 92 MET A N 1
ATOM 731 C CA . MET A 1 92 ? 22.326 -25.467 -34.014 1.00 51.06 92 MET A CA 1
ATOM 732 C C . MET A 1 92 ? 22.713 -26.680 -34.864 1.00 51.06 92 MET A C 1
ATOM 734 O O . MET A 1 92 ? 23.761 -27.287 -34.646 1.00 51.06 92 MET A O 1
ATOM 738 N N . GLY A 1 93 ? 21.839 -27.028 -35.810 1.00 50.97 93 GLY A N 1
ATOM 739 C CA . GLY A 1 93 ? 22.103 -28.037 -36.827 1.00 50.97 93 GLY A CA 1
ATOM 740 C C . GLY A 1 93 ? 23.434 -27.781 -37.538 1.00 50.97 93 GLY A C 1
ATOM 741 O O . GLY A 1 93 ? 23.726 -26.662 -37.955 1.00 50.97 93 GLY A O 1
ATOM 742 N N . ASP A 1 94 ? 24.229 -28.843 -37.620 1.00 51.84 94 ASP A N 1
ATOM 743 C CA . ASP A 1 94 ? 25.511 -28.955 -38.312 1.00 51.84 94 ASP A CA 1
ATOM 744 C C . ASP A 1 94 ? 25.363 -28.505 -39.784 1.00 51.84 94 ASP A C 1
ATOM 746 O O . ASP A 1 94 ? 24.766 -29.199 -40.607 1.00 51.84 94 ASP A O 1
ATOM 750 N N . ASP A 1 95 ? 25.854 -27.306 -40.110 1.00 54.38 95 ASP A N 1
ATOM 751 C CA . ASP A 1 95 ? 26.038 -26.837 -41.488 1.00 54.38 95 ASP A CA 1
ATOM 752 C C . ASP A 1 95 ? 27.215 -27.628 -42.097 1.00 54.38 95 ASP A C 1
ATOM 754 O O . ASP A 1 95 ? 28.384 -27.233 -41.988 1.00 54.38 95 ASP A O 1
ATOM 758 N N . GLU A 1 96 ? 26.901 -28.778 -42.707 1.00 52.16 96 GLU A N 1
ATOM 759 C CA . GLU A 1 96 ? 27.802 -29.521 -43.593 1.00 52.16 96 GLU A CA 1
ATOM 760 C C . GLU A 1 96 ? 28.319 -28.568 -44.682 1.00 52.16 96 GLU A C 1
ATOM 762 O O . GLU A 1 96 ? 27.584 -28.108 -45.555 1.00 52.16 96 GLU A O 1
ATOM 767 N N . ARG A 1 97 ? 29.612 -28.234 -44.619 1.00 57.84 97 ARG A N 1
ATOM 768 C CA . ARG A 1 97 ? 30.294 -27.541 -45.711 1.00 57.84 97 ARG A CA 1
ATOM 769 C C . ARG A 1 97 ? 30.572 -28.552 -46.812 1.00 57.84 97 ARG A C 1
ATOM 771 O O . ARG A 1 97 ? 31.502 -29.343 -46.691 1.00 57.84 97 ARG A O 1
ATOM 778 N N . ASP A 1 98 ? 29.788 -28.482 -47.879 1.00 55.12 98 ASP A N 1
ATOM 779 C CA . ASP A 1 98 ? 30.144 -29.067 -49.165 1.00 55.12 98 ASP A CA 1
ATOM 780 C C . ASP A 1 98 ? 31.406 -28.365 -49.701 1.00 55.12 98 ASP A C 1
ATOM 782 O O . ASP A 1 98 ? 31.375 -27.217 -50.159 1.00 55.12 98 ASP A O 1
ATOM 786 N N . ASP A 1 99 ? 32.543 -29.054 -49.593 1.00 56.16 99 ASP A N 1
ATOM 787 C CA . ASP A 1 99 ? 33.780 -28.743 -50.307 1.00 56.16 99 ASP A CA 1
ATOM 788 C C . ASP A 1 99 ? 33.581 -29.077 -51.798 1.00 56.16 99 ASP A C 1
ATOM 790 O O . ASP A 1 99 ? 33.938 -30.157 -52.267 1.00 56.16 99 ASP A O 1
ATOM 794 N N . ASP A 1 100 ? 32.985 -28.154 -52.557 1.00 58.78 100 ASP A N 1
ATOM 795 C CA . ASP A 1 100 ? 32.991 -28.220 -54.022 1.00 58.78 100 ASP A CA 1
ATOM 796 C C . ASP A 1 100 ? 34.357 -27.755 -54.560 1.00 58.78 100 ASP A C 1
ATOM 798 O O . ASP A 1 100 ? 34.668 -26.559 -54.639 1.00 58.78 100 ASP A O 1
ATOM 802 N N . ASP A 1 101 ? 35.160 -28.749 -54.943 1.00 62.56 101 ASP A N 1
ATOM 803 C CA . ASP A 1 101 ? 36.313 -28.663 -55.835 1.00 62.56 101 ASP A CA 1
ATOM 804 C C . ASP A 1 101 ? 36.045 -27.738 -57.041 1.00 62.56 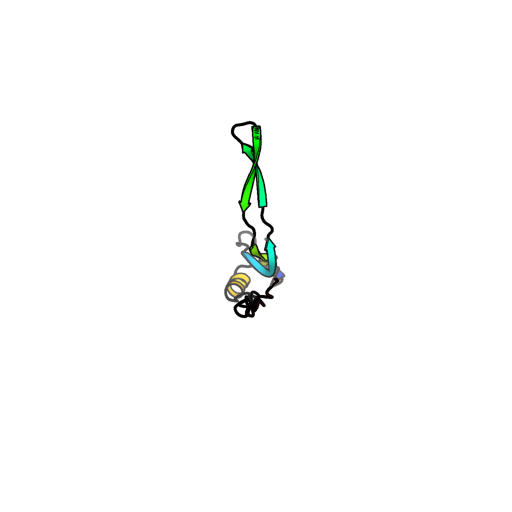101 ASP A C 1
ATOM 806 O O . ASP A 1 101 ? 35.071 -27.893 -57.785 1.00 62.56 101 ASP A O 1
ATOM 810 N N . LYS A 1 102 ? 36.975 -26.813 -57.309 1.00 58.94 102 LYS A N 1
ATOM 811 C CA . LYS A 1 102 ? 37.134 -26.221 -58.643 1.00 58.94 102 LYS A CA 1
ATOM 812 C C . LYS A 1 102 ? 38.595 -26.228 -59.078 1.00 58.94 102 LYS A C 1
ATOM 814 O O . LYS A 1 102 ? 39.426 -25.557 -58.467 1.00 58.94 102 LYS A O 1
ATOM 819 N N . ASP A 1 103 ? 38.813 -26.988 -60.153 1.00 58.34 103 ASP A N 1
ATOM 820 C CA . ASP A 1 103 ? 39.988 -27.065 -61.034 1.00 58.34 103 ASP A CA 1
ATOM 821 C C . ASP A 1 103 ? 40.545 -25.705 -61.500 1.00 58.34 103 ASP A C 1
ATOM 823 O O . ASP A 1 103 ? 39.744 -24.766 -61.751 1.00 58.34 103 ASP A O 1
#